Protein AF-A0A4R4VQ86-F1 (afdb_monomer)

Nearest PDB structures (foldseek):
  4wvg-assembly1_A  TM=7.611E-01  e=1.552E-06  Escherichia coli K-12
  4wvj-assembly1_A  TM=7.448E-01  e=3.339E-06  Escherichia coli K-12
  4wvh-assembly1_A  TM=7.374E-01  e=3.542E-06  Escherichia coli K-12
  1t7d-assembly1_B  TM=7.674E-01  e=8.572E-06  Escherichia coli
  3s04-assembly3_B-2  TM=7.516E-01  e=1.221E-05  Escherichia coli K-12

pLDDT: mean 83.8, std 16.44, range [39.34, 97.88]

Mean predicted aligned error: 9.62 Å

Secondary structure (DSSP, 8-state):
-PPPPPP-THHHHHHHHHHHHHHHHHHHHHHHHHHHHHHEEEEEPPSSTTTTTS-TTEEEEEEEGGGT----TT-EEEEE-HHHHHTT----TT-GGGEEEEEEEEETTSBPTTSSSBPPTTEEEEE-SSTT--SHHHH--EEGGGEEEEEEEEEEEPPS------

Sequence (166 aa):
M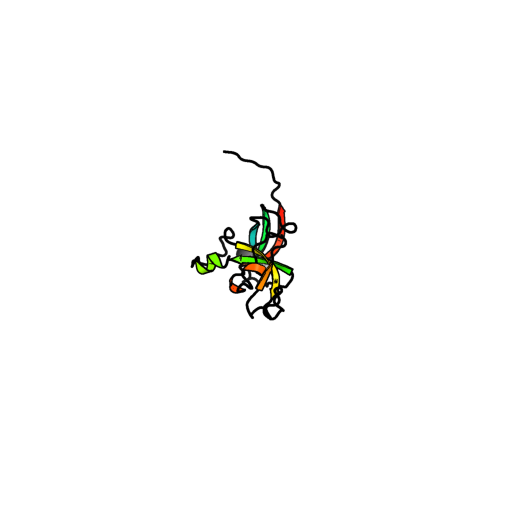CPGRPPSHSRESVVVQLVRVGVISCAAALGLAALIRGALIVVTVDGYSMAPTLSHGDRILVLRRRFGGRARRGSIVVMLSPAMAEAGVEIAADRPERSLVKRVTALGGDPDPRGGGIVPAGSLFIVGDSAYSVDSREFGPIPAELLLGVVIRRMSAERPGSDRGR

Foldseek 3Di:
DDDDDDDPPPPVVVVVVVVVVVVVVVVVVVVVVVLCVVFKDKAADDDCLQPPVDDHQWIFIWGFVVRPQDADQFWWFKFADPVVVVVVPPPPLVPSVRIDTWGFHDAAQDQFPLNPGGQHHQWTFTGHPDPPDDGCNPVNTDGVVRTGGTTPDTDDHDDPDDPPDD

Organism: NCBI:txid1848322

Solvent-accessible surface area (backbone atoms only — not comparable to full-atom values): 9512 Å² total; per-residue (Å²): 138,81,84,81,79,80,84,77,74,67,60,65,56,49,53,54,48,52,52,50,53,51,52,52,51,52,52,51,51,52,51,50,51,51,48,48,63,73,29,48,49,78,43,70,40,76,61,56,31,30,28,89,85,41,50,56,51,21,34,33,35,25,33,24,32,94,68,70,26,69,84,45,75,69,34,39,33,37,24,54,37,67,78,48,54,73,68,66,52,72,88,56,82,83,53,64,93,60,49,43,65,30,28,26,72,31,46,39,72,32,67,29,90,86,72,81,53,60,32,53,80,66,22,32,31,35,40,30,71,20,94,86,32,89,33,26,90,79,78,38,66,42,60,52,82,42,46,48,18,24,56,76,43,81,75,48,67,62,73,93,78,76,88,74,90,126

InterPro domains:
  IPR000223 Peptidase S26A, signal peptidase I [PR00727] (38-54)
  IPR000223 Peptidase S26A, signal peptidase I [PR00727] (100-112)
  IPR000223 Peptidase S26A, signal peptidase I [PR00727] (119-138)
  IPR000223 Peptidase S26A, signal peptidase I [PTHR43390] (23-110)
  IPR019533 Peptidase S26 [PF10502] (25-110)
  IPR019533 Peptidase S26 [PF10502] (116-152)
  IPR019533 Peptidase S26 [cd06530] (42-151)
  IPR019756 Peptidase S26A, signal peptidase I, serine active site [PS00501] (47-54)
  IPR036286 LexA/Signal peptidase-like superfamily [SSF51306] (42-155)

Radius of gyration: 25.36 Å; Cα contacts (8 Å, |Δi|>4): 279; chains: 1; bounding box: 79×48×73 Å

Structure (mmCIF, N/CA/C/O backbone):
data_AF-A0A4R4VQ86-F1
#
_entry.id   AF-A0A4R4VQ86-F1
#
loop_
_atom_site.group_PDB
_atom_site.id
_atom_site.type_symbol
_atom_site.label_atom_id
_atom_site.label_alt_id
_atom_site.label_comp_id
_atom_site.label_asym_id
_atom_site.label_entity_id
_atom_site.label_seq_id
_atom_site.pdbx_PDB_ins_code
_atom_site.Cartn_x
_atom_site.Cartn_y
_atom_site.Cartn_z
_atom_site.occupancy
_atom_site.B_iso_or_equiv
_atom_site.auth_seq_id
_atom_site.auth_comp_id
_atom_site.auth_asym_id
_atom_site.auth_atom_id
_atom_site.pdbx_PDB_model_num
ATOM 1 N N . MET A 1 1 ? -60.526 6.069 56.757 1.00 42.88 1 MET A N 1
ATOM 2 C CA . MET A 1 1 ? -60.092 5.814 55.366 1.00 42.88 1 MET A CA 1
ATOM 3 C C . MET A 1 1 ? -58.866 6.669 55.094 1.00 42.88 1 MET A C 1
ATOM 5 O O . MET A 1 1 ? -59.007 7.872 54.939 1.00 42.88 1 MET A O 1
ATOM 9 N N . CYS A 1 2 ? -57.669 6.083 55.135 1.00 45.62 2 CYS A N 1
ATOM 10 C CA . CYS A 1 2 ? -56.434 6.790 54.783 1.00 45.62 2 CYS A CA 1
ATOM 11 C C . CYS A 1 2 ? -56.181 6.635 53.275 1.00 45.62 2 CYS A C 1
ATOM 13 O O . CYS A 1 2 ? -56.319 5.516 52.776 1.00 45.62 2 CYS A O 1
ATOM 15 N N . PRO A 1 3 ? -55.816 7.699 52.540 1.00 61.81 3 PRO A N 1
ATOM 16 C CA . PRO A 1 3 ? -55.488 7.576 51.128 1.00 61.81 3 PRO A CA 1
ATOM 17 C C . PRO A 1 3 ? -54.110 6.916 50.980 1.00 61.81 3 PRO A C 1
ATOM 19 O O . PRO A 1 3 ? -53.141 7.306 51.634 1.00 61.81 3 PRO A O 1
ATOM 22 N N . GLY A 1 4 ? -54.035 5.885 50.137 1.00 54.91 4 GLY A N 1
ATOM 23 C CA . GLY A 1 4 ? -52.796 5.180 49.823 1.00 54.91 4 GLY A CA 1
ATOM 24 C C . GLY A 1 4 ? -51.781 6.108 49.156 1.00 54.91 4 GLY A C 1
ATOM 25 O O . GLY A 1 4 ? -52.085 6.790 48.179 1.00 54.91 4 GLY A O 1
ATOM 26 N N . ARG A 1 5 ? -50.563 6.134 49.697 1.00 61.81 5 ARG A N 1
ATOM 27 C CA . ARG A 1 5 ? -49.410 6.844 49.132 1.00 61.81 5 ARG A CA 1
ATO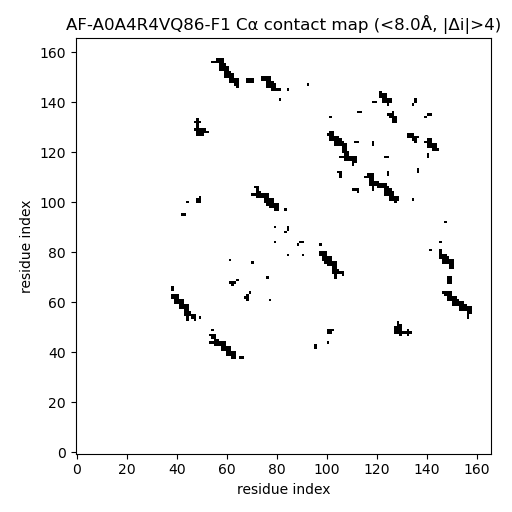M 28 C C . ARG A 1 5 ? -49.027 6.191 47.791 1.00 61.81 5 ARG A C 1
ATOM 30 O O . ARG A 1 5 ? -48.884 4.968 47.768 1.00 61.81 5 ARG A O 1
ATOM 37 N N . PRO A 1 6 ? -48.842 6.939 46.688 1.00 59.78 6 PRO A N 1
ATOM 38 C CA . PRO A 1 6 ? -48.428 6.335 45.425 1.00 59.78 6 PRO A CA 1
ATOM 39 C C . PRO A 1 6 ? -46.984 5.799 45.523 1.00 59.78 6 PRO A C 1
ATOM 41 O O . PRO A 1 6 ? -46.158 6.400 46.219 1.00 59.78 6 PRO A O 1
ATOM 44 N N . PRO A 1 7 ? -46.654 4.683 44.845 1.00 55.25 7 PRO A N 1
ATOM 45 C CA . PRO A 1 7 ? -45.328 4.074 44.915 1.00 55.25 7 PRO A CA 1
ATOM 46 C C . PRO A 1 7 ? -44.261 4.957 44.245 1.00 55.25 7 PRO A C 1
ATOM 48 O O . PRO A 1 7 ? -44.400 5.373 43.096 1.00 55.25 7 PRO A O 1
ATOM 51 N N . SER A 1 8 ? -43.160 5.215 44.955 1.00 55.53 8 SER A N 1
ATOM 52 C CA . SER A 1 8 ? -42.061 6.111 44.556 1.00 55.53 8 SER A CA 1
ATOM 53 C C . SER A 1 8 ? -40.963 5.462 43.692 1.00 55.53 8 SER A C 1
ATOM 55 O O . SER A 1 8 ? -39.933 6.081 43.447 1.00 55.53 8 SER A O 1
ATOM 57 N N . HIS A 1 9 ? -41.159 4.244 43.180 1.00 52.62 9 HIS A N 1
ATOM 58 C CA . HIS A 1 9 ? -40.083 3.445 42.563 1.00 52.62 9 HIS A CA 1
ATOM 59 C C . HIS A 1 9 ? -39.774 3.734 41.073 1.00 52.62 9 HIS A C 1
ATOM 61 O O . HIS A 1 9 ? -38.922 3.077 40.478 1.00 52.62 9 HIS A O 1
ATOM 67 N N . SER A 1 10 ? -40.418 4.722 40.441 1.00 60.84 10 SER A N 1
ATOM 68 C CA . SER A 1 10 ? -40.245 4.984 38.997 1.00 60.84 10 SER A CA 1
ATOM 69 C C . SER A 1 10 ? -39.059 5.897 38.647 1.00 60.84 10 SER A C 1
ATOM 71 O O . SER A 1 10 ? -38.509 5.783 37.557 1.00 60.84 10 SER A O 1
ATOM 73 N N . ARG A 1 11 ? -38.639 6.810 39.534 1.00 60.16 11 ARG A N 1
ATOM 74 C CA . ARG A 1 11 ? -37.636 7.839 39.185 1.00 60.16 11 ARG A CA 1
ATOM 75 C C . ARG A 1 11 ? -36.187 7.378 39.360 1.00 60.16 11 ARG A C 1
ATOM 77 O O . ARG A 1 11 ? -35.341 7.740 38.548 1.00 60.16 11 ARG A O 1
ATOM 84 N N . GLU A 1 12 ? -35.905 6.551 40.365 1.00 60.91 12 GLU A N 1
ATOM 85 C CA . GLU A 1 12 ? -34.556 6.014 40.610 1.00 60.91 12 GLU A CA 1
ATOM 86 C C . GLU A 1 12 ? -34.118 5.035 39.513 1.00 60.91 12 GLU A C 1
ATOM 88 O O . GLU A 1 12 ? -32.970 5.072 39.073 1.00 60.91 12 GLU A O 1
ATOM 93 N N . SER A 1 13 ? -35.045 4.223 38.994 1.00 73.31 13 SER A N 1
ATOM 94 C CA . SER A 1 13 ? -34.780 3.328 37.862 1.00 73.31 13 SER A CA 1
ATOM 95 C C . SER A 1 13 ? -34.475 4.104 36.579 1.00 73.31 13 SER A C 1
ATOM 97 O O . SER A 1 13 ? -33.534 3.751 35.872 1.00 73.31 13 SER A O 1
ATOM 99 N N . VAL A 1 14 ? -35.184 5.210 36.318 1.00 77.75 14 VAL A N 1
ATOM 100 C CA . VAL A 1 14 ? -34.943 6.069 35.146 1.00 77.75 14 VAL A CA 1
ATOM 101 C C . VAL A 1 14 ? -33.569 6.738 35.206 1.00 77.75 14 VAL A C 1
ATOM 103 O O . VAL A 1 14 ? -32.839 6.692 34.220 1.00 77.75 14 VAL A O 1
ATOM 106 N N . VAL A 1 15 ? -33.166 7.310 36.347 1.00 80.00 15 VAL A N 1
ATOM 107 C CA . VAL A 1 15 ? -31.840 7.948 36.480 1.00 80.00 15 VAL A CA 1
ATOM 108 C C . VAL A 1 15 ? 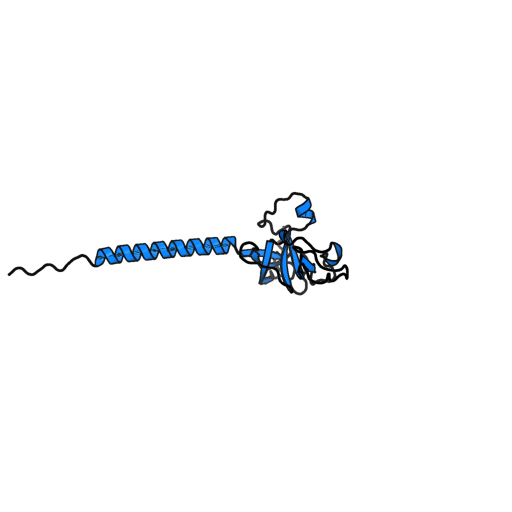-30.715 6.925 36.320 1.00 80.00 15 VAL A C 1
ATOM 110 O O . VAL A 1 15 ? -29.787 7.153 35.545 1.00 80.00 15 VAL A O 1
ATOM 113 N N . VAL A 1 16 ? -30.812 5.765 36.978 1.00 79.31 16 V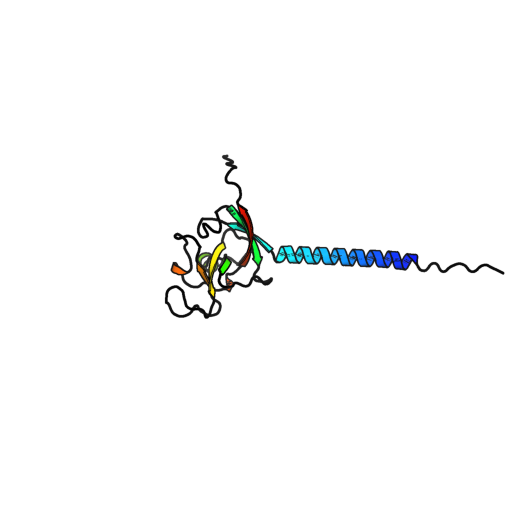AL A N 1
ATOM 114 C CA . VAL A 1 16 ? -29.815 4.688 36.841 1.00 79.31 16 VAL A CA 1
ATOM 115 C C . VAL A 1 16 ? -29.745 4.176 35.398 1.00 79.31 16 VAL A C 1
ATOM 117 O O . VAL A 1 16 ? -28.656 3.900 34.891 1.00 79.31 16 VAL A O 1
ATOM 120 N N . GLN A 1 17 ? -30.880 4.081 34.705 1.00 83.75 17 GLN A N 1
ATOM 121 C CA . GLN A 1 17 ? -30.936 3.657 33.309 1.00 83.75 17 GLN A CA 1
ATOM 122 C C . GLN A 1 17 ? -30.317 4.696 32.364 1.00 83.75 17 GLN A C 1
ATOM 124 O O . GLN A 1 17 ? -29.536 4.320 31.492 1.00 83.75 17 GLN A O 1
ATOM 129 N N . LEU A 1 18 ? -30.568 5.991 32.579 1.00 88.25 18 LEU A N 1
ATOM 130 C CA . LEU A 1 18 ? -29.933 7.075 31.820 1.00 88.25 18 LEU A CA 1
ATOM 131 C C . LEU A 1 18 ? -28.413 7.104 32.026 1.00 88.25 18 LEU A C 1
ATOM 133 O O . LEU A 1 18 ? -27.669 7.213 31.053 1.00 88.25 18 LEU A O 1
ATOM 137 N N . VAL A 1 19 ? -27.938 6.935 33.266 1.00 90.56 19 VAL A N 1
ATOM 138 C CA . VAL A 1 19 ? -26.498 6.862 33.567 1.00 90.56 19 VAL A CA 1
ATOM 139 C C . VAL A 1 19 ? -25.857 5.661 32.871 1.00 90.56 19 VAL A C 1
ATOM 141 O O . VAL A 1 19 ? -24.820 5.813 32.230 1.00 90.56 19 VAL A O 1
ATOM 144 N N . ARG A 1 20 ? -26.480 4.476 32.926 1.00 91.31 20 ARG A N 1
ATOM 145 C CA . ARG A 1 20 ? -25.980 3.272 32.237 1.00 91.31 20 ARG A CA 1
ATOM 146 C C . ARG A 1 20 ? -25.885 3.472 30.728 1.00 91.31 20 ARG A C 1
ATOM 148 O O . ARG A 1 20 ? -24.845 3.172 30.147 1.00 91.31 20 ARG A O 1
ATOM 155 N N . VAL A 1 21 ? -26.937 4.002 30.102 1.00 93.12 21 VAL A N 1
ATOM 156 C CA . VAL A 1 21 ? -26.942 4.304 28.662 1.00 93.12 21 VAL A CA 1
ATOM 157 C C . VAL A 1 21 ? -25.848 5.315 28.319 1.00 93.12 21 VAL A C 1
ATOM 159 O O . VAL A 1 21 ? -25.127 5.118 27.339 1.00 93.12 21 VAL A O 1
ATOM 162 N N . GLY A 1 22 ? -25.667 6.348 29.146 1.00 93.00 22 GLY A N 1
ATOM 163 C CA . GLY A 1 22 ? -24.601 7.334 28.980 1.00 93.00 22 GLY A CA 1
ATOM 164 C C . GLY A 1 22 ? -23.206 6.709 29.038 1.00 93.00 22 GLY A C 1
ATOM 165 O O . GLY A 1 22 ? -22.400 6.921 28.136 1.00 93.00 22 GLY A O 1
ATOM 166 N N . VAL A 1 23 ? -22.936 5.875 30.048 1.00 95.00 23 VAL A N 1
ATOM 167 C CA . VAL A 1 23 ? -21.645 5.185 30.210 1.00 95.00 23 VAL A CA 1
ATOM 168 C C . VAL A 1 23 ? -21.364 4.244 29.038 1.00 95.00 23 VAL A C 1
ATOM 170 O O . VAL A 1 23 ? -20.270 4.288 28.479 1.00 95.00 23 VAL A O 1
ATOM 173 N N . ILE A 1 24 ? -22.346 3.435 28.625 1.00 95.50 24 ILE A N 1
ATOM 174 C CA . ILE A 1 24 ? -22.210 2.525 27.475 1.00 95.50 24 ILE A CA 1
ATOM 175 C C . ILE A 1 24 ? -21.913 3.316 26.197 1.00 95.50 24 ILE A C 1
ATOM 177 O O . ILE A 1 24 ? -21.014 2.947 25.443 1.00 95.50 24 ILE A O 1
ATOM 181 N N . SER A 1 25 ? -22.619 4.426 25.973 1.00 94.88 25 SER A N 1
ATOM 182 C CA . SER A 1 25 ? -22.414 5.274 24.793 1.00 94.88 25 SER A CA 1
ATOM 183 C C . SER A 1 25 ? -21.015 5.895 24.776 1.00 94.88 25 SER A C 1
ATOM 185 O O . SER A 1 25 ? -20.329 5.837 23.756 1.00 94.88 25 SER A O 1
ATOM 187 N N . CYS A 1 26 ? -20.547 6.427 25.910 1.00 96.12 26 CYS A N 1
ATOM 188 C CA . CYS A 1 26 ? -19.191 6.965 26.034 1.00 96.12 26 CYS A CA 1
ATOM 189 C C . CYS A 1 26 ? -18.122 5.888 25.807 1.00 96.12 26 CYS A C 1
ATOM 191 O O . CYS A 1 26 ? -17.169 6.115 25.061 1.00 96.12 26 CYS A O 1
ATOM 193 N N . ALA A 1 27 ? -18.286 4.706 26.404 1.00 96.12 27 ALA A N 1
ATOM 194 C CA . ALA A 1 27 ? -17.359 3.593 26.222 1.00 96.12 27 ALA A CA 1
ATOM 195 C C . ALA A 1 27 ? -17.306 3.132 24.756 1.00 96.12 27 ALA A C 1
ATOM 197 O O . ALA A 1 27 ? -16.218 2.936 24.211 1.00 96.12 27 ALA A O 1
ATOM 198 N N . ALA A 1 28 ? -18.460 3.027 24.089 1.00 96.50 28 ALA A N 1
ATOM 199 C CA . ALA A 1 28 ? -18.539 2.689 22.671 1.00 96.50 28 ALA A CA 1
ATOM 200 C C . ALA A 1 28 ? -17.851 3.744 21.788 1.00 96.50 28 ALA A C 1
ATOM 202 O O . ALA A 1 28 ? -17.094 3.386 20.886 1.00 96.50 28 ALA A O 1
ATOM 203 N N . ALA A 1 29 ? -18.053 5.035 22.070 1.00 96.75 29 ALA A N 1
ATOM 204 C CA . ALA A 1 29 ? -17.414 6.122 21.332 1.00 96.75 29 ALA A CA 1
ATOM 205 C C . ALA A 1 29 ? -15.883 6.107 21.481 1.00 96.75 29 ALA A C 1
ATOM 207 O O . ALA A 1 29 ? -15.167 6.227 20.486 1.00 96.75 29 ALA A O 1
ATOM 208 N N . LEU A 1 30 ? -15.369 5.901 22.700 1.00 97.44 30 LEU A N 1
ATOM 209 C CA . LEU A 1 30 ? -13.930 5.775 22.954 1.00 97.44 30 LEU A CA 1
ATOM 210 C C . LEU A 1 30 ? -13.337 4.536 22.274 1.00 97.44 30 LEU A C 1
ATOM 212 O O . LEU A 1 30 ? -12.279 4.628 21.650 1.00 97.44 30 LEU A O 1
ATOM 216 N N . GLY A 1 31 ? -14.036 3.400 22.338 1.00 97.12 31 GLY A N 1
ATOM 217 C CA . GLY A 1 31 ? -13.640 2.176 21.644 1.00 97.12 31 GLY A CA 1
ATOM 218 C C . GLY A 1 31 ? -13.562 2.372 20.129 1.00 97.12 31 GLY A C 1
ATOM 219 O O . GLY A 1 31 ? -12.567 2.002 19.505 1.00 97.12 31 GLY A O 1
ATOM 220 N N . LEU A 1 32 ? -14.563 3.028 19.537 1.00 96.00 32 LEU A N 1
ATOM 221 C CA . LEU A 1 32 ? -14.578 3.350 18.112 1.00 96.00 32 LEU A CA 1
ATOM 222 C C . LEU A 1 32 ? -13.457 4.327 17.729 1.00 96.00 32 LEU A C 1
ATOM 224 O O . LEU A 1 32 ? -12.774 4.113 16.730 1.00 96.00 32 LEU A O 1
ATOM 228 N N . ALA A 1 33 ? -13.224 5.374 18.523 1.00 95.00 33 ALA A N 1
ATOM 229 C CA . ALA A 1 33 ? -12.146 6.329 18.276 1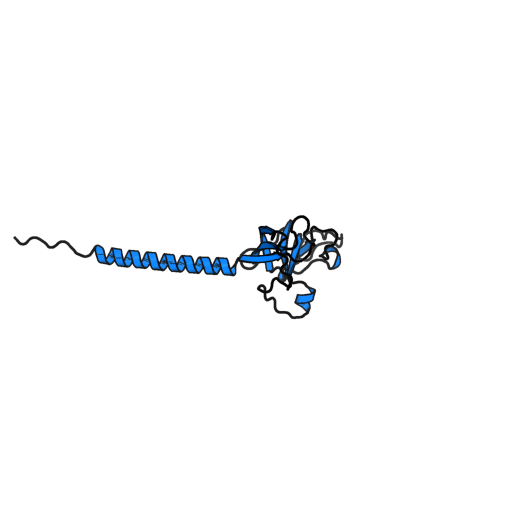.00 95.00 33 ALA A CA 1
ATOM 230 C C . ALA A 1 33 ? -10.764 5.657 18.332 1.00 95.00 33 ALA A C 1
ATOM 232 O O . ALA A 1 33 ? -9.921 5.901 17.466 1.00 95.00 33 ALA A O 1
ATOM 233 N N . ALA A 1 34 ? -10.543 4.767 19.304 1.00 94.56 34 ALA A N 1
ATOM 234 C CA . ALA A 1 34 ? -9.321 3.977 19.408 1.00 94.56 34 ALA A CA 1
ATOM 235 C C . ALA A 1 34 ? -9.149 3.030 18.209 1.00 94.56 34 ALA A C 1
ATOM 237 O O . ALA A 1 34 ? -8.051 2.938 17.655 1.00 94.56 34 ALA A O 1
ATOM 238 N N . LEU A 1 35 ? -10.231 2.384 17.756 1.00 94.38 35 LEU A N 1
ATOM 239 C CA . LEU A 1 35 ? -10.227 1.539 16.561 1.00 94.38 35 LEU A CA 1
ATOM 240 C C . LEU A 1 35 ? -9.837 2.343 15.315 1.00 94.38 35 LEU A C 1
ATOM 242 O O . LEU A 1 35 ? -8.918 1.953 14.600 1.00 94.38 35 LEU A O 1
ATOM 246 N N . ILE A 1 36 ? -10.486 3.487 15.081 1.00 93.25 36 ILE A N 1
ATOM 247 C CA . ILE A 1 36 ? -10.206 4.372 13.941 1.00 93.25 36 ILE A CA 1
ATOM 248 C C . ILE A 1 36 ? -8.750 4.842 13.976 1.00 93.25 36 ILE A C 1
ATOM 250 O O . ILE A 1 36 ? -8.048 4.733 12.970 1.00 93.25 36 ILE A O 1
ATOM 254 N N . ARG A 1 37 ? -8.273 5.306 15.138 1.00 91.56 37 ARG A N 1
ATOM 255 C CA . ARG A 1 37 ? -6.889 5.764 15.329 1.00 91.56 37 ARG A CA 1
ATOM 256 C C . ARG A 1 37 ? -5.871 4.642 15.113 1.00 91.56 37 ARG A C 1
ATOM 258 O O . ARG A 1 37 ? -4.780 4.891 14.613 1.00 91.56 37 ARG A O 1
ATOM 265 N N . GLY A 1 38 ? -6.215 3.409 15.480 1.00 89.81 38 GLY A N 1
ATOM 266 C CA . GLY A 1 38 ? -5.373 2.240 15.246 1.00 89.81 38 GLY A CA 1
ATOM 267 C C . GLY A 1 38 ? -5.376 1.764 13.791 1.00 89.81 38 GLY A C 1
ATOM 268 O O . GLY A 1 38 ? -4.355 1.233 13.337 1.00 89.81 38 GLY A O 1
ATOM 269 N N . ALA A 1 39 ? -6.500 1.931 13.088 1.00 93.25 39 ALA A N 1
ATOM 270 C CA . ALA A 1 39 ? -6.760 1.383 11.759 1.00 93.25 39 ALA A CA 1
ATOM 271 C C . ALA A 1 39 ? -6.341 2.288 10.606 1.00 93.25 39 ALA A C 1
ATOM 273 O O . ALA A 1 39 ? -5.899 1.777 9.575 1.00 93.25 39 ALA A O 1
ATOM 274 N N . LEU A 1 40 ? -6.464 3.602 10.766 1.00 93.06 40 LEU A N 1
ATOM 275 C CA . LEU A 1 40 ? -6.216 4.566 9.704 1.00 93.06 40 LEU A CA 1
ATOM 276 C C . LEU A 1 40 ? -4.936 5.354 9.963 1.00 93.06 40 LEU A C 1
ATOM 278 O O . LEU A 1 40 ? -4.668 5.776 11.085 1.00 93.06 40 LEU A O 1
ATOM 282 N N . ILE A 1 41 ? -4.166 5.586 8.903 1.00 91.31 41 ILE A N 1
ATOM 283 C CA . ILE A 1 41 ? -3.027 6.510 8.910 1.00 91.31 41 ILE A CA 1
ATOM 284 C C . ILE A 1 41 ? -3.120 7.447 7.715 1.00 91.31 41 ILE A C 1
ATOM 286 O O . ILE A 1 41 ? -3.655 7.082 6.668 1.00 91.31 41 ILE A O 1
ATOM 290 N N . VAL A 1 42 ? -2.594 8.655 7.878 1.00 91.31 42 VAL A N 1
ATOM 291 C CA . VAL A 1 42 ? -2.439 9.611 6.783 1.00 91.31 42 VAL A CA 1
ATOM 292 C C . VAL A 1 42 ? -0.963 9.674 6.432 1.00 91.31 42 VAL A C 1
ATOM 294 O O . VAL A 1 42 ? -0.134 9.885 7.312 1.00 91.31 42 VAL A O 1
ATOM 297 N N . VAL A 1 43 ? -0.655 9.488 5.154 1.00 90.06 43 VAL A N 1
ATOM 298 C CA . VAL A 1 43 ? 0.704 9.552 4.608 1.00 90.06 43 VAL A CA 1
ATOM 299 C C . VAL A 1 43 ? 0.774 10.717 3.629 1.00 90.06 43 VAL A C 1
ATOM 301 O O . VAL A 1 43 ? -0.179 10.949 2.884 1.00 90.06 43 VAL A O 1
ATOM 304 N N . THR A 1 44 ? 1.880 11.455 3.642 1.00 90.19 44 THR A N 1
ATOM 305 C CA . THR A 1 44 ? 2.190 12.448 2.608 1.00 90.19 44 THR A CA 1
ATOM 306 C C . THR A 1 44 ? 3.025 11.771 1.532 1.00 90.19 44 THR A C 1
ATOM 308 O O . THR A 1 44 ? 3.986 11.070 1.840 1.00 90.19 44 THR A O 1
ATOM 311 N N . VAL A 1 45 ? 2.629 11.931 0.274 1.00 89.94 45 VAL A N 1
ATOM 312 C CA . VAL A 1 45 ? 3.349 11.372 -0.869 1.00 89.94 45 VAL A CA 1
ATOM 313 C C . VAL A 1 45 ? 4.625 12.169 -1.084 1.00 89.94 45 VAL A C 1
ATOM 315 O O . VAL A 1 45 ? 4.569 13.366 -1.361 1.00 89.94 45 VAL A O 1
ATOM 318 N N . ASP A 1 46 ? 5.760 11.484 -0.999 1.00 87.12 46 ASP A N 1
ATOM 319 C CA . ASP A 1 46 ? 7.053 12.036 -1.378 1.00 87.12 46 ASP A CA 1
ATOM 320 C C . ASP A 1 46 ? 7.513 11.489 -2.742 1.00 87.12 46 ASP A C 1
ATOM 322 O O . ASP A 1 46 ? 7.298 10.323 -3.086 1.00 87.12 46 ASP A O 1
ATOM 326 N N . GLY A 1 47 ? 8.126 12.356 -3.545 1.00 86.50 47 GLY A N 1
ATOM 327 C CA . GLY A 1 47 ? 8.511 12.078 -4.928 1.00 86.50 47 GLY A CA 1
ATOM 328 C C . GLY A 1 47 ? 7.362 11.966 -5.946 1.00 86.50 47 GLY A C 1
ATOM 329 O O . GLY A 1 47 ? 6.200 12.274 -5.688 1.00 86.50 47 GLY A O 1
ATOM 330 N N . TYR A 1 48 ? 7.721 11.521 -7.156 1.00 90.38 48 TYR A N 1
ATOM 331 C CA . TYR A 1 48 ? 6.858 11.549 -8.350 1.00 90.38 48 TYR A CA 1
ATOM 332 C C . TYR A 1 48 ? 6.530 10.163 -8.909 1.00 90.38 48 TYR A C 1
ATOM 334 O O . TYR A 1 48 ? 6.013 10.039 -10.017 1.00 90.38 48 TYR A O 1
ATOM 342 N N . SER A 1 49 ? 6.836 9.094 -8.170 1.00 90.75 49 SER A N 1
ATOM 343 C CA . SER A 1 49 ? 6.748 7.735 -8.718 1.00 90.75 49 SER A CA 1
ATOM 344 C C . SER A 1 49 ? 5.323 7.273 -9.040 1.00 90.75 49 SER A C 1
ATOM 346 O O . SER A 1 49 ? 5.146 6.346 -9.820 1.00 90.75 49 SER A O 1
ATOM 348 N N . MET A 1 50 ? 4.315 7.945 -8.485 1.00 95.06 50 MET A N 1
ATOM 349 C CA . MET A 1 50 ? 2.895 7.679 -8.719 1.00 95.06 50 MET A CA 1
ATOM 350 C C . MET A 1 50 ? 2.216 8.744 -9.593 1.00 95.06 50 MET A C 1
ATOM 352 O O . MET A 1 50 ? 0.993 8.721 -9.728 1.00 95.06 50 MET A O 1
ATOM 356 N N . ALA A 1 51 ? 2.971 9.677 -10.182 1.00 93.06 51 ALA A N 1
ATOM 357 C CA . ALA A 1 51 ? 2.411 10.672 -11.090 1.00 93.06 51 ALA A CA 1
ATOM 358 C C . ALA A 1 51 ? 1.918 9.998 -12.392 1.00 93.06 51 ALA A C 1
ATOM 360 O O . ALA A 1 51 ? 2.608 9.110 -12.892 1.00 93.06 51 ALA A O 1
ATOM 361 N N . PRO A 1 52 ? 0.758 10.401 -12.956 1.00 91.81 52 PRO A N 1
ATOM 362 C CA . PRO A 1 52 ? -0.080 11.540 -12.555 1.00 91.81 52 PRO A CA 1
ATOM 363 C C . PRO A 1 52 ? -1.144 11.220 -11.488 1.00 91.81 52 PRO A C 1
ATOM 365 O O . PRO A 1 52 ? -1.869 12.119 -11.065 1.00 91.81 52 PRO A O 1
ATOM 368 N N . THR A 1 53 ? -1.282 9.963 -11.058 1.00 93.50 53 THR A N 1
ATOM 369 C CA . THR A 1 53 ? -2.340 9.556 -10.119 1.00 93.50 53 THR A CA 1
ATOM 370 C C . THR A 1 53 ? -2.202 10.224 -8.752 1.00 93.50 53 THR A C 1
ATOM 372 O O . THR A 1 53 ? -3.198 10.681 -8.180 1.00 93.50 53 THR A O 1
ATOM 375 N N . LEU A 1 54 ? -0.973 10.274 -8.234 1.00 92.38 54 LEU A N 1
ATOM 376 C CA . LEU A 1 54 ? -0.605 10.989 -7.017 1.00 92.38 54 LEU A CA 1
ATOM 377 C C . LEU A 1 54 ? 0.569 11.923 -7.310 1.00 92.38 54 LEU A C 1
ATOM 379 O O . LEU A 1 54 ? 1.549 11.523 -7.942 1.00 92.38 54 LEU A O 1
ATOM 383 N N . SER A 1 55 ? 0.466 13.147 -6.815 1.00 91.62 55 SER A N 1
ATOM 384 C CA . SER A 1 55 ? 1.505 14.168 -6.890 1.00 91.62 55 SER A CA 1
ATOM 385 C C . SER A 1 55 ? 2.275 14.248 -5.575 1.00 91.62 55 SER A C 1
ATOM 387 O O . SER A 1 55 ? 1.734 13.952 -4.509 1.00 91.62 55 SER A O 1
ATOM 389 N N . HIS A 1 56 ? 3.523 14.708 -5.645 1.00 88.94 56 HIS A N 1
ATOM 390 C CA . HIS A 1 56 ? 4.278 15.104 -4.459 1.00 88.94 56 HIS A CA 1
ATOM 391 C C . HIS A 1 56 ? 3.447 16.067 -3.587 1.00 88.94 56 HIS A C 1
ATOM 393 O O . HIS A 1 56 ? 2.804 16.979 -4.111 1.00 88.94 56 HIS A O 1
ATOM 399 N N . GLY A 1 57 ? 3.423 15.833 -2.274 1.00 88.38 57 GLY A N 1
ATOM 400 C CA . GLY A 1 57 ? 2.627 16.603 -1.312 1.00 88.38 57 GLY A CA 1
ATOM 401 C C . GLY A 1 57 ? 1.158 16.174 -1.187 1.00 88.38 57 GLY A C 1
ATOM 402 O O . GLY A 1 57 ? 0.437 16.695 -0.334 1.00 88.38 57 GLY A O 1
ATOM 403 N N . ASP A 1 58 ? 0.675 15.210 -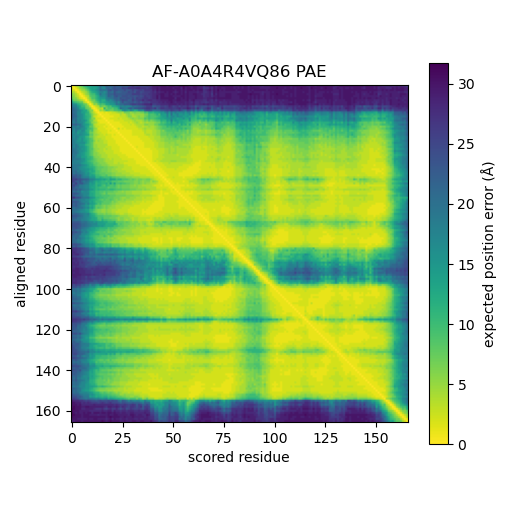1.982 1.00 91.31 58 ASP A N 1
ATOM 404 C CA . ASP A 1 58 ? -0.660 14.645 -1.768 1.00 91.31 58 ASP A CA 1
ATOM 405 C C . ASP A 1 58 ? -0.751 13.957 -0.404 1.00 91.31 58 ASP A C 1
ATOM 407 O O . ASP A 1 58 ? 0.110 13.163 -0.025 1.00 91.31 58 ASP A O 1
ATOM 411 N N . ARG A 1 59 ? -1.860 14.178 0.305 1.00 92.25 59 ARG A N 1
ATOM 412 C CA . ARG A 1 59 ? -2.188 13.414 1.515 1.00 92.25 59 ARG A CA 1
ATOM 413 C C . ARG A 1 59 ? -3.103 12.252 1.165 1.00 92.25 59 ARG A C 1
ATOM 415 O O . ARG A 1 59 ? -4.186 12.446 0.604 1.00 92.25 59 ARG A O 1
ATOM 422 N N . ILE A 1 60 ? -2.693 11.044 1.530 1.00 93.31 60 ILE A N 1
ATOM 423 C CA . ILE A 1 60 ? -3.421 9.802 1.271 1.00 93.31 60 ILE A CA 1
ATOM 424 C C . ILE A 1 60 ? -3.824 9.132 2.584 1.00 93.31 60 ILE A C 1
ATOM 426 O O . ILE A 1 60 ? -3.034 9.022 3.520 1.00 93.31 60 ILE A O 1
ATOM 430 N N . LEU A 1 61 ? -5.076 8.686 2.652 1.00 94.88 61 LEU A N 1
ATOM 431 C CA . LEU A 1 61 ? -5.621 7.916 3.760 1.00 94.88 61 LEU A CA 1
ATOM 432 C C . LEU A 1 61 ? -5.405 6.430 3.490 1.00 94.88 61 LEU A C 1
ATOM 434 O O . LEU A 1 61 ? -5.813 5.911 2.447 1.00 94.88 61 LEU A O 1
ATOM 438 N N . VAL A 1 62 ? -4.797 5.749 4.451 1.00 94.69 62 VAL A N 1
ATOM 439 C CA . VAL A 1 62 ? -4.370 4.357 4.342 1.00 94.69 62 VAL A CA 1
ATOM 440 C C . VAL A 1 62 ? -5.044 3.535 5.433 1.00 94.69 62 VAL A C 1
ATOM 442 O O . VAL A 1 62 ? -4.970 3.877 6.614 1.00 94.69 62 VAL A O 1
ATOM 445 N N . LEU A 1 63 ? -5.668 2.426 5.042 1.00 95.19 63 LEU A N 1
ATOM 446 C CA . LEU A 1 63 ? -6.152 1.400 5.959 1.00 95.19 63 LEU A CA 1
ATOM 447 C C . LEU A 1 63 ? -5.016 0.415 6.246 1.00 95.19 63 LEU A C 1
ATOM 449 O O . LEU A 1 63 ? -4.531 -0.263 5.334 1.00 95.19 63 LEU A O 1
ATOM 453 N N . ARG A 1 64 ? -4.593 0.326 7.510 1.00 93.00 64 ARG A N 1
ATOM 454 C CA . ARG A 1 64 ? -3.507 -0.568 7.931 1.00 93.00 64 ARG A CA 1
ATOM 455 C C . ARG A 1 64 ? -3.847 -2.026 7.621 1.00 93.00 64 ARG A C 1
ATOM 457 O O . ARG A 1 64 ? -4.977 -2.477 7.827 1.00 93.00 64 ARG A O 1
ATOM 464 N N . ARG A 1 65 ? -2.838 -2.801 7.212 1.00 92.06 65 ARG A N 1
ATOM 465 C CA . ARG A 1 65 ? -2.990 -4.222 6.851 1.00 92.06 65 ARG A CA 1
ATOM 466 C C . ARG A 1 65 ? -3.670 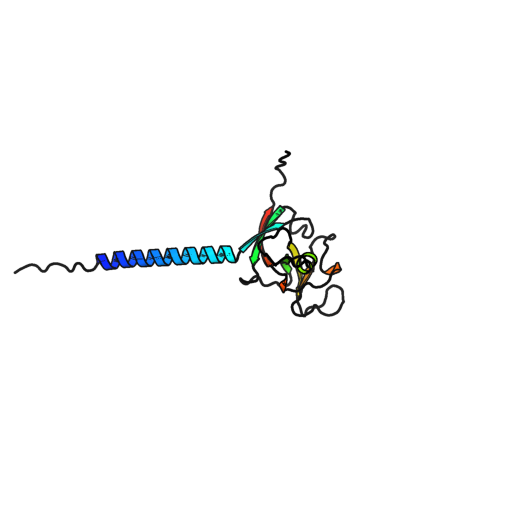-5.047 7.950 1.00 92.06 65 ARG A C 1
ATOM 468 O O . ARG A 1 65 ? -4.597 -5.800 7.661 1.00 92.06 65 ARG A O 1
ATOM 475 N N . ARG A 1 66 ? -3.270 -4.850 9.214 1.00 89.06 66 ARG A N 1
ATOM 476 C CA . ARG A 1 66 ? -3.828 -5.558 10.387 1.00 89.06 66 ARG A CA 1
ATOM 477 C C . ARG A 1 66 ? -5.325 -5.302 10.632 1.00 89.06 66 ARG A C 1
ATOM 479 O O . ARG A 1 66 ? -5.952 -6.066 11.350 1.00 89.06 66 ARG A O 1
ATOM 486 N N . PHE A 1 67 ? -5.888 -4.252 10.030 1.00 89.75 67 PHE A N 1
ATOM 487 C CA . PHE A 1 67 ? -7.303 -3.879 10.130 1.00 89.75 67 PHE A CA 1
ATOM 488 C C . PHE A 1 67 ? -8.081 -4.139 8.828 1.00 89.75 67 PHE A C 1
ATOM 490 O O . PHE A 1 67 ? -9.117 -3.530 8.586 1.00 89.75 67 PHE A O 1
ATOM 497 N N . GLY A 1 68 ? -7.588 -5.039 7.969 1.00 86.31 68 GLY A N 1
ATOM 498 C CA . GLY A 1 68 ? -8.288 -5.447 6.747 1.00 86.31 68 GLY A CA 1
ATOM 499 C C . GLY A 1 68 ? -7.824 -4.746 5.469 1.00 86.31 68 GLY A C 1
ATOM 500 O O . GLY A 1 68 ? -8.405 -4.984 4.411 1.00 86.31 68 GLY A O 1
ATOM 501 N N . GLY A 1 69 ? -6.755 -3.943 5.525 1.00 85.69 69 GLY A N 1
ATOM 502 C CA . GLY A 1 69 ? -6.077 -3.401 4.344 1.00 85.69 69 GLY A CA 1
ATOM 503 C C . GLY A 1 69 ? -5.411 -4.503 3.513 1.00 85.69 69 GLY A C 1
ATOM 504 O O . GLY A 1 69 ? -4.206 -4.724 3.616 1.00 85.69 69 GLY A O 1
ATOM 505 N N . ARG A 1 70 ? -6.197 -5.231 2.713 1.00 90.06 70 ARG A N 1
ATOM 506 C CA . ARG A 1 70 ? -5.726 -6.324 1.849 1.00 90.06 70 ARG A CA 1
ATOM 507 C C . ARG A 1 70 ? -5.403 -5.791 0.459 1.00 90.06 70 ARG A C 1
ATOM 509 O O . ARG A 1 70 ? -6.282 -5.255 -0.213 1.00 90.06 70 ARG A O 1
ATOM 516 N N . ALA A 1 71 ? -4.160 -5.979 0.028 1.00 93.75 71 ALA A N 1
ATOM 517 C CA . ALA A 1 71 ? -3.734 -5.653 -1.325 1.00 93.75 71 ALA A CA 1
ATOM 518 C C . ALA A 1 71 ? -4.509 -6.482 -2.361 1.00 93.75 71 ALA A C 1
ATOM 520 O O . ALA A 1 71 ? -4.696 -7.690 -2.203 1.00 93.75 71 ALA A O 1
ATOM 521 N N . ARG A 1 72 ? -4.949 -5.819 -3.429 1.00 95.81 72 ARG A N 1
ATOM 522 C CA . ARG A 1 72 ? -5.521 -6.429 -4.631 1.00 95.81 72 ARG A CA 1
ATOM 523 C C . ARG A 1 72 ? -4.820 -5.845 -5.848 1.00 95.81 72 ARG A C 1
ATOM 525 O O . ARG A 1 72 ? -4.218 -4.776 -5.760 1.00 95.81 72 ARG A O 1
ATOM 532 N N . ARG A 1 73 ? -4.934 -6.509 -6.997 1.00 96.31 73 ARG A N 1
ATOM 533 C CA . ARG A 1 73 ? -4.505 -5.924 -8.272 1.00 96.31 73 ARG A CA 1
ATOM 534 C C . ARG A 1 73 ? -5.152 -4.544 -8.451 1.00 96.31 73 ARG A C 1
ATOM 536 O O . ARG A 1 73 ? -6.349 -4.383 -8.230 1.00 96.31 73 ARG A O 1
ATOM 543 N N . GLY A 1 74 ? -4.340 -3.551 -8.794 1.00 96.50 74 GLY A N 1
ATOM 544 C CA . GLY A 1 74 ? -4.732 -2.152 -8.942 1.00 96.50 74 GLY A CA 1
ATOM 545 C C . GLY A 1 74 ? -4.720 -1.326 -7.651 1.00 96.50 74 GLY A C 1
ATOM 546 O O . GLY A 1 74 ? -4.753 -0.099 -7.745 1.00 96.50 74 GLY A O 1
ATOM 547 N N . SER A 1 75 ? -4.633 -1.940 -6.464 1.00 97.50 75 SER A N 1
ATOM 548 C CA . SER A 1 75 ? -4.529 -1.204 -5.197 1.00 97.50 75 SER A CA 1
ATOM 549 C C . SER A 1 75 ? -3.272 -0.340 -5.164 1.00 97.50 75 SER A C 1
ATOM 551 O O . SER A 1 75 ? -2.193 -0.810 -5.516 1.00 97.50 75 SER A O 1
ATOM 553 N N . ILE A 1 76 ? -3.389 0.893 -4.673 1.00 97.38 76 ILE A N 1
ATOM 554 C CA . ILE A 1 76 ? -2.220 1.678 -4.270 1.00 97.38 76 ILE A CA 1
ATOM 555 C C . ILE A 1 76 ? -1.893 1.286 -2.831 1.00 97.38 76 ILE A C 1
ATOM 557 O O . ILE A 1 76 ? -2.769 1.275 -1.965 1.00 97.38 76 ILE A O 1
ATOM 561 N N . VAL A 1 77 ? -0.646 0.918 -2.586 1.00 96.44 77 VAL A N 1
ATOM 562 C CA . VAL A 1 77 ? -0.166 0.403 -1.308 1.00 96.44 77 VAL A CA 1
ATOM 563 C C . VAL A 1 77 ? 0.965 1.259 -0.781 1.00 96.44 77 VAL A C 1
ATOM 565 O O . VAL A 1 77 ? 1.733 1.837 -1.549 1.00 96.44 77 VAL A O 1
ATOM 568 N N . VAL A 1 78 ? 1.057 1.310 0.542 1.00 94.00 78 VAL A N 1
ATOM 569 C CA . VAL A 1 78 ? 2.192 1.887 1.252 1.00 94.00 78 VAL A CA 1
ATOM 570 C C . VAL A 1 78 ? 2.976 0.739 1.865 1.00 94.00 78 VAL A C 1
ATOM 572 O O . VAL A 1 78 ? 2.415 -0.064 2.617 1.00 94.00 78 VAL A O 1
ATOM 575 N N . MET A 1 79 ? 4.255 0.638 1.522 1.00 91.19 79 MET A N 1
ATOM 576 C CA . MET A 1 79 ? 5.119 -0.459 1.952 1.00 91.19 79 MET A CA 1
ATOM 577 C C . MET A 1 79 ? 6.426 0.063 2.528 1.00 91.19 79 MET A C 1
ATOM 579 O O . MET A 1 79 ? 6.879 1.142 2.161 1.00 91.19 79 MET A O 1
ATOM 583 N N . LEU A 1 80 ? 7.045 -0.700 3.420 1.00 87.00 80 LEU A N 1
ATOM 584 C CA . LEU A 1 80 ? 8.406 -0.414 3.850 1.00 87.00 80 LEU A CA 1
ATOM 585 C C . LEU A 1 80 ? 9.376 -0.678 2.688 1.00 87.00 80 LEU A C 1
ATOM 587 O O . LEU A 1 80 ? 9.217 -1.654 1.953 1.00 87.00 80 LEU A O 1
ATOM 591 N N . SER A 1 81 ? 10.373 0.191 2.515 1.00 78.31 81 SER A N 1
ATOM 592 C CA . SER A 1 81 ? 11.440 -0.047 1.540 1.00 78.31 81 SER A CA 1
ATOM 593 C C . SER A 1 81 ? 12.240 -1.309 1.911 1.00 78.31 81 SER A C 1
ATOM 595 O O . SER A 1 81 ? 12.682 -1.398 3.059 1.00 78.31 81 SER A O 1
ATOM 597 N N . PRO A 1 82 ? 12.486 -2.256 0.980 1.00 71.75 82 PRO A N 1
ATOM 598 C CA . PRO A 1 82 ? 13.306 -3.444 1.245 1.00 71.75 82 PRO A CA 1
ATOM 599 C C . PRO A 1 82 ? 14.701 -3.101 1.773 1.00 71.75 82 PRO A C 1
ATOM 601 O O . PRO A 1 82 ? 15.139 -3.680 2.760 1.00 71.75 82 PRO A O 1
ATOM 604 N N . ALA A 1 83 ? 15.340 -2.069 1.211 1.00 71.88 83 ALA A N 1
ATOM 605 C CA . ALA A 1 83 ? 16.646 -1.592 1.670 1.00 71.88 83 ALA A CA 1
ATOM 606 C C . ALA A 1 83 ? 16.626 -1.115 3.137 1.00 71.88 83 ALA A C 1
ATOM 608 O O . ALA A 1 83 ? 17.623 -1.214 3.844 1.00 71.88 83 ALA A O 1
ATOM 609 N N 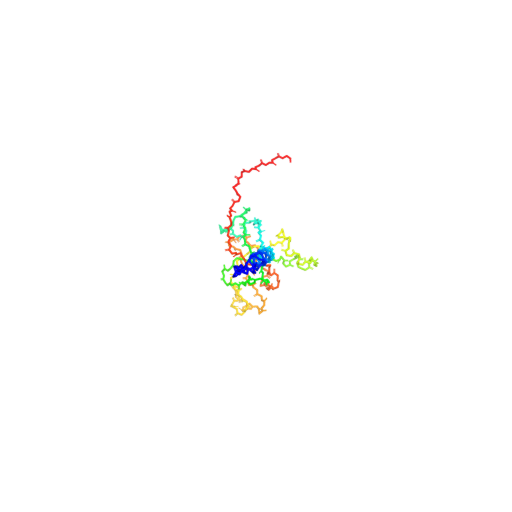. MET A 1 84 ? 15.486 -0.600 3.614 1.00 64.44 84 MET A N 1
ATOM 610 C CA . MET A 1 84 ? 15.313 -0.207 5.018 1.00 64.44 84 MET A CA 1
ATOM 611 C C . MET A 1 84 ? 14.970 -1.402 5.915 1.00 64.44 84 MET A C 1
ATOM 613 O O . MET A 1 84 ? 15.374 -1.409 7.076 1.00 64.44 84 MET A O 1
ATOM 617 N N . ALA A 1 85 ? 14.244 -2.398 5.394 1.00 64.44 85 ALA A N 1
ATOM 618 C CA . ALA A 1 85 ? 13.940 -3.634 6.115 1.00 64.44 85 ALA A CA 1
ATOM 619 C C . ALA A 1 85 ? 15.218 -4.446 6.397 1.00 64.44 85 ALA A C 1
ATOM 621 O O . ALA A 1 85 ? 15.404 -4.933 7.509 1.00 64.44 85 ALA A O 1
ATOM 622 N N . GLU A 1 86 ? 16.133 -4.518 5.427 1.00 66.38 86 GLU A N 1
ATOM 623 C CA . GLU A 1 86 ? 17.436 -5.179 5.586 1.00 66.38 86 GLU A CA 1
ATOM 624 C C . GLU A 1 86 ? 18.358 -4.462 6.580 1.00 66.38 86 GLU A C 1
ATOM 626 O O . GLU A 1 86 ? 19.146 -5.103 7.270 1.00 66.38 86 GLU A O 1
ATOM 631 N N . ALA A 1 87 ? 18.218 -3.142 6.734 1.00 63.72 87 ALA A N 1
ATOM 632 C CA . ALA A 1 87 ? 18.988 -2.351 7.694 1.00 63.72 87 ALA A CA 1
ATOM 633 C C . ALA A 1 87 ? 18.578 -2.576 9.169 1.00 63.72 87 ALA A C 1
ATOM 635 O O . ALA A 1 87 ? 19.027 -1.839 10.047 1.00 63.72 87 ALA A O 1
ATOM 636 N N . GLY A 1 88 ? 17.702 -3.549 9.458 1.00 55.47 88 GLY A N 1
ATOM 637 C CA . GLY A 1 88 ? 17.255 -3.874 10.817 1.00 55.47 88 GLY A CA 1
ATOM 638 C C . GLY A 1 88 ? 16.437 -2.762 11.476 1.00 55.47 88 GLY A C 1
ATOM 639 O O . GLY A 1 88 ? 16.240 -2.769 12.691 1.00 55.47 88 GLY A O 1
ATOM 640 N N . VAL A 1 89 ? 15.966 -1.788 10.691 1.00 56.38 89 VAL A N 1
ATOM 641 C CA . VAL A 1 89 ? 15.054 -0.760 11.179 1.00 56.38 89 VAL A CA 1
ATOM 642 C C . VAL A 1 89 ? 13.743 -1.469 11.473 1.00 56.38 89 VAL A C 1
ATOM 644 O O . VAL A 1 89 ? 13.068 -1.919 10.545 1.00 56.38 89 VAL A O 1
ATOM 647 N N . GLU A 1 90 ? 13.397 -1.587 12.760 1.00 53.53 90 GLU A N 1
ATOM 648 C CA . GLU A 1 90 ? 12.101 -2.126 13.164 1.00 53.53 90 GLU A CA 1
ATOM 649 C C . GLU A 1 90 ? 11.006 -1.485 12.316 1.00 53.53 90 GLU A C 1
ATOM 651 O O . GLU A 1 90 ? 11.052 -0.282 12.032 1.00 53.53 90 GLU A O 1
ATOM 656 N N . ILE A 1 91 ? 10.022 -2.300 11.922 1.00 52.41 91 ILE A N 1
ATOM 657 C CA . ILE A 1 91 ? 8.824 -1.878 11.198 1.00 52.41 91 ILE A CA 1
ATOM 658 C C . ILE A 1 91 ? 7.995 -0.985 12.132 1.00 52.41 91 ILE A C 1
ATOM 660 O O . ILE A 1 91 ? 6.903 -1.326 12.586 1.00 52.41 91 ILE A O 1
ATOM 664 N N . ALA A 1 92 ? 8.506 0.203 12.431 1.00 52.00 92 ALA A N 1
ATOM 665 C CA . ALA A 1 92 ? 7.762 1.296 12.989 1.00 52.00 92 ALA A CA 1
ATOM 666 C C . ALA A 1 92 ? 6.891 1.797 11.842 1.00 52.00 92 ALA A C 1
ATOM 668 O O . ALA A 1 92 ? 7.198 2.781 11.171 1.00 52.00 92 ALA A O 1
ATOM 669 N N . ALA A 1 93 ? 5.768 1.105 11.634 1.00 51.66 93 ALA A N 1
ATOM 670 C CA . ALA A 1 93 ? 4.680 1.479 10.730 1.00 51.66 93 ALA A CA 1
ATOM 671 C C . ALA A 1 93 ? 4.161 2.919 10.955 1.00 51.66 93 ALA A C 1
ATOM 673 O O . ALA A 1 93 ? 3.280 3.378 10.233 1.00 51.66 93 ALA A O 1
ATOM 674 N N . ASP A 1 94 ? 4.681 3.596 11.980 1.00 54.50 94 ASP A N 1
ATOM 675 C CA . ASP A 1 94 ? 4.388 4.956 12.407 1.00 54.50 94 ASP A CA 1
ATOM 676 C C . ASP A 1 94 ? 5.368 6.018 11.874 1.00 54.50 94 ASP A C 1
ATOM 678 O O . ASP A 1 94 ? 5.185 7.200 12.144 1.00 54.50 94 ASP A O 1
ATOM 682 N N . ARG A 1 95 ? 6.398 5.629 11.107 1.00 58.88 95 ARG A N 1
ATOM 683 C CA . ARG A 1 95 ? 7.332 6.551 10.431 1.00 58.88 95 ARG A CA 1
ATOM 684 C C . ARG A 1 95 ? 7.181 6.432 8.904 1.00 58.88 95 ARG A C 1
ATOM 686 O O . ARG A 1 95 ? 8.029 5.822 8.248 1.00 58.88 95 ARG A O 1
ATOM 693 N N . PRO A 1 96 ? 6.106 6.985 8.312 1.00 56.56 96 PRO A N 1
ATOM 694 C CA . PRO A 1 96 ? 5.819 6.855 6.881 1.00 56.56 96 PRO A CA 1
ATOM 695 C C . PRO A 1 96 ? 6.858 7.537 5.976 1.00 56.56 96 PRO A C 1
ATOM 697 O O . PRO A 1 96 ? 6.906 7.233 4.788 1.00 56.56 96 PRO A O 1
ATOM 700 N N . GLU A 1 97 ? 7.733 8.378 6.536 1.00 59.56 97 GLU A N 1
ATOM 701 C CA . GLU A 1 97 ? 8.878 9.020 5.863 1.00 59.56 97 GLU A CA 1
ATOM 702 C C . GLU A 1 97 ? 9.808 8.021 5.131 1.00 59.56 97 GLU A C 1
ATOM 704 O O . GLU A 1 97 ? 10.591 8.412 4.275 1.00 59.56 97 GLU A O 1
ATOM 709 N N . ARG A 1 98 ? 9.767 6.726 5.487 1.00 69.50 98 ARG A N 1
ATOM 710 C CA . ARG A 1 98 ? 10.603 5.654 4.901 1.00 69.50 98 ARG A CA 1
ATOM 711 C C . ARG A 1 98 ? 9.806 4.644 4.075 1.00 69.50 98 ARG A C 1
ATOM 713 O O . ARG A 1 98 ? 10.217 3.490 3.917 1.00 69.50 98 ARG A O 1
ATOM 720 N N . SER A 1 99 ? 8.634 5.051 3.603 1.00 83.56 99 SER A N 1
ATOM 721 C CA . SER A 1 99 ? 7.711 4.180 2.885 1.00 83.56 99 SER A CA 1
ATOM 722 C C . SER A 1 99 ? 7.710 4.429 1.378 1.00 83.56 99 SER A C 1
ATOM 724 O O . SER A 1 99 ? 7.959 5.528 0.896 1.00 83.56 99 SER A O 1
ATOM 726 N N . LEU A 1 100 ? 7.422 3.372 0.626 1.00 89.38 100 LEU A N 1
ATOM 727 C CA . LEU A 1 100 ? 7.198 3.396 -0.809 1.00 89.38 100 LEU A CA 1
ATOM 728 C C . LEU A 1 100 ? 5.693 3.395 -1.067 1.00 89.38 100 LEU A C 1
ATOM 730 O O . LEU A 1 100 ? 4.980 2.510 -0.587 1.00 89.38 100 LEU A O 1
ATOM 734 N N . VAL A 1 101 ? 5.222 4.352 -1.864 1.00 94.06 101 VAL A N 1
ATOM 735 C CA . VAL A 1 101 ? 3.846 4.375 -2.373 1.00 94.06 101 VAL A CA 1
ATOM 736 C C . VAL A 1 101 ? 3.859 3.876 -3.808 1.00 94.06 101 VAL A C 1
ATOM 738 O O . VAL A 1 101 ? 4.475 4.504 -4.665 1.00 94.06 101 VAL A O 1
ATOM 741 N N . LYS A 1 102 ? 3.222 2.731 -4.065 1.00 96.31 102 LYS A N 1
ATOM 742 C CA . LYS A 1 102 ? 3.246 2.049 -5.371 1.00 96.31 102 LYS A CA 1
ATOM 743 C C . LYS A 1 102 ? 1.902 1.395 -5.678 1.00 96.31 102 LYS A C 1
ATOM 745 O O . LYS A 1 102 ? 1.089 1.199 -4.776 1.00 96.31 102 LYS A O 1
ATOM 750 N N . ARG A 1 103 ? 1.658 1.019 -6.933 1.00 97.81 103 ARG A N 1
ATOM 751 C CA . ARG A 1 103 ? 0.468 0.274 -7.353 1.00 97.81 103 ARG A CA 1
ATOM 752 C C . ARG A 1 103 ? 0.764 -1.212 -7.478 1.00 97.81 103 ARG A C 1
ATOM 754 O O . ARG A 1 103 ? 1.719 -1.607 -8.128 1.00 97.81 103 ARG A O 1
ATOM 761 N N . VAL A 1 104 ? -0.094 -2.050 -6.916 1.00 97.88 104 VAL A N 1
ATOM 762 C CA . VAL A 1 104 ? -0.016 -3.504 -7.078 1.00 97.88 104 VAL A CA 1
ATOM 763 C C . VAL A 1 104 ? -0.430 -3.875 -8.496 1.00 97.88 104 VAL A C 1
ATOM 765 O O . VAL A 1 104 ? -1.568 -3.624 -8.896 1.00 97.88 104 VAL A O 1
ATOM 768 N N . THR A 1 105 ? 0.461 -4.508 -9.249 1.00 97.69 105 THR A N 1
ATOM 769 C CA . THR A 1 105 ? 0.166 -5.006 -10.598 1.00 97.69 105 THR A CA 1
ATOM 770 C C . THR A 1 105 ? -0.008 -6.514 -10.638 1.00 97.69 105 THR A C 1
ATOM 772 O O . THR A 1 105 ? -0.762 -6.980 -11.484 1.00 97.69 105 THR A O 1
ATOM 775 N N . ALA A 1 106 ? 0.592 -7.271 -9.716 1.00 97.44 106 ALA A N 1
ATOM 776 C CA . ALA A 1 106 ? 0.391 -8.714 -9.597 1.00 97.44 106 ALA A CA 1
ATOM 777 C C . ALA A 1 106 ? 0.505 -9.184 -8.134 1.00 97.44 106 ALA A C 1
ATOM 779 O O . ALA A 1 106 ? 1.219 -8.585 -7.326 1.00 97.44 106 ALA A O 1
ATOM 780 N N . LEU A 1 107 ? -0.234 -10.236 -7.787 1.00 97.75 107 LEU A N 1
ATOM 781 C CA . LEU A 1 107 ? -0.218 -10.898 -6.480 1.00 97.75 107 LEU A CA 1
ATOM 782 C C . LEU A 1 107 ? 0.547 -12.223 -6.563 1.00 97.75 107 LEU A C 1
ATOM 784 O O . LEU A 1 107 ? 0.724 -12.764 -7.648 1.00 97.75 107 LEU A O 1
ATOM 788 N N . GLY A 1 108 ? 0.953 -12.784 -5.423 1.00 96.94 108 GLY A N 1
ATOM 789 C CA . GLY A 1 108 ? 1.502 -14.140 -5.382 1.00 96.94 108 GLY A CA 1
ATOM 790 C C . GLY A 1 108 ? 0.579 -15.158 -6.061 1.00 96.94 108 GLY A C 1
ATOM 791 O O . GLY A 1 108 ? -0.604 -15.236 -5.729 1.00 96.94 108 GLY A O 1
ATOM 792 N N . GLY A 1 109 ? 1.129 -15.920 -7.006 1.00 96.88 109 GLY A N 1
ATOM 793 C CA . GLY A 1 109 ? 0.393 -16.843 -7.875 1.00 96.88 109 GLY A CA 1
ATOM 794 C C . GLY A 1 109 ? 0.021 -16.275 -9.251 1.00 96.88 109 GLY A C 1
ATOM 795 O O . GLY A 1 109 ? -0.282 -17.052 -10.153 1.00 96.88 109 GLY A O 1
ATOM 796 N N . ASP A 1 110 ? 0.092 -14.958 -9.450 1.00 97.44 110 ASP A N 1
ATOM 797 C CA . ASP A 1 110 ? -0.105 -14.337 -10.763 1.00 97.44 110 ASP A CA 1
ATOM 798 C C . ASP A 1 110 ? 1.167 -14.449 -11.633 1.00 97.44 110 ASP A C 1
ATOM 800 O O . ASP A 1 110 ? 2.274 -14.555 -11.097 1.00 97.44 110 ASP A O 1
ATOM 804 N N . PRO A 1 111 ? 1.057 -14.333 -12.971 1.00 97.06 111 PRO A N 1
ATOM 805 C CA . PRO A 1 111 ? 2.220 -14.178 -13.845 1.00 97.06 111 PRO A CA 1
ATOM 806 C C . PRO A 1 111 ? 3.077 -12.962 -13.467 1.00 97.06 111 PRO A C 1
ATOM 808 O O . PRO A 1 111 ? 2.543 -11.866 -13.268 1.00 97.06 111 PRO A O 1
ATOM 811 N N . ASP A 1 112 ? 4.401 -13.142 -13.397 1.00 95.25 112 ASP A N 1
ATOM 812 C CA . ASP A 1 112 ? 5.354 -12.045 -13.200 1.00 95.25 112 ASP A CA 1
ATOM 813 C C . ASP A 1 112 ? 5.343 -11.144 -14.451 1.00 95.25 112 ASP A C 1
ATOM 815 O O . ASP A 1 112 ? 5.668 -11.621 -15.545 1.00 95.25 112 ASP A O 1
ATOM 819 N N . PRO A 1 113 ? 5.008 -9.845 -14.325 1.00 93.88 113 PRO A N 1
ATOM 820 C CA . PRO A 1 113 ? 4.979 -8.908 -15.449 1.00 93.88 113 PRO A CA 1
ATOM 821 C C . PRO A 1 113 ? 6.289 -8.779 -16.240 1.00 93.88 113 PRO A C 1
ATOM 823 O O . PRO A 1 113 ? 6.265 -8.278 -17.359 1.00 93.88 113 PRO A O 1
ATOM 826 N N . ARG A 1 114 ? 7.428 -9.212 -15.689 1.00 93.62 114 ARG A N 1
ATOM 827 C CA . ARG A 1 114 ? 8.733 -9.225 -16.372 1.00 93.62 114 ARG A CA 1
ATOM 828 C C . ARG A 1 114 ? 8.949 -10.466 -17.243 1.00 93.62 114 ARG A C 1
ATOM 830 O O . ARG A 1 114 ? 9.977 -10.564 -17.900 1.00 93.62 114 ARG A O 1
ATOM 837 N N . GLY A 1 115 ? 8.028 -11.432 -17.219 1.00 89.94 115 GLY A N 1
ATOM 838 C CA . GLY A 1 115 ? 8.167 -12.707 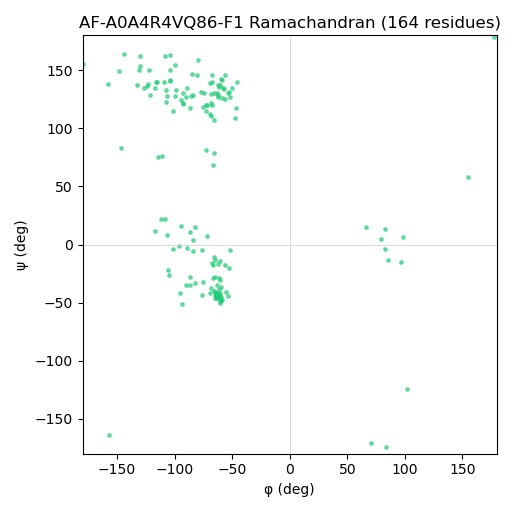-17.930 1.00 89.94 115 GLY A CA 1
ATOM 839 C C . GLY A 1 115 ? 9.000 -13.760 -17.189 1.00 89.94 115 GLY A C 1
ATOM 840 O O . GLY A 1 115 ? 9.369 -14.768 -17.780 1.00 89.94 115 GLY A O 1
ATOM 841 N N . GLY A 1 116 ? 9.280 -13.561 -15.896 1.00 84.75 116 GLY A N 1
ATOM 842 C CA . GLY A 1 116 ? 10.103 -14.455 -15.065 1.00 84.75 116 GLY A CA 1
ATOM 843 C C . GLY A 1 116 ? 9.379 -15.674 -14.473 1.00 84.75 116 GLY A C 1
ATOM 844 O O . GLY A 1 116 ? 9.888 -16.278 -13.533 1.00 84.75 116 GLY A O 1
ATOM 845 N N . GLY A 1 117 ? 8.186 -16.019 -14.968 1.00 93.62 117 GLY A N 1
ATOM 846 C CA . GLY A 1 117 ? 7.344 -17.084 -14.417 1.00 93.62 117 GLY A CA 1
ATOM 847 C C . GLY A 1 117 ? 6.191 -16.539 -13.573 1.00 93.62 117 GLY A C 1
ATOM 848 O O . GLY A 1 117 ? 5.385 -15.750 -14.064 1.00 93.62 117 GLY A O 1
ATOM 849 N N . ILE A 1 118 ? 6.089 -16.985 -12.321 1.00 97.19 118 ILE A N 1
ATOM 850 C CA . ILE A 1 118 ? 4.987 -16.664 -11.402 1.00 97.19 118 ILE A CA 1
ATOM 851 C C . ILE A 1 118 ? 5.520 -15.857 -10.217 1.00 97.19 118 ILE A C 1
ATOM 853 O O . ILE A 1 118 ? 6.584 -16.161 -9.676 1.00 97.19 118 ILE A O 1
ATOM 857 N N . VAL A 1 119 ? 4.765 -14.849 -9.780 1.00 97.50 119 VAL A N 1
ATOM 858 C CA . VAL A 1 119 ? 5.064 -14.096 -8.558 1.00 97.50 119 VAL A CA 1
ATOM 859 C C . VAL A 1 119 ? 5.000 -15.048 -7.355 1.00 97.50 119 VAL A C 1
ATOM 861 O O . VAL A 1 119 ? 3.972 -15.708 -7.173 1.00 97.50 119 VAL A O 1
ATOM 864 N N . PRO A 1 120 ? 6.039 -15.120 -6.500 1.00 96.94 120 PRO A N 1
ATOM 865 C CA . PRO A 1 120 ? 6.047 -16.027 -5.357 1.00 96.94 120 PRO A CA 1
ATOM 866 C C . PRO A 1 120 ? 4.848 -15.833 -4.423 1.00 96.94 120 PRO A C 1
ATOM 868 O O . PRO A 1 120 ? 4.359 -14.718 -4.214 1.00 96.94 120 PRO A O 1
ATOM 871 N N . ALA A 1 121 ? 4.377 -16.931 -3.831 1.00 96.06 121 ALA A N 1
ATOM 872 C CA . ALA A 1 121 ? 3.330 -16.877 -2.819 1.00 96.06 121 ALA A CA 1
ATOM 873 C C . ALA A 1 121 ? 3.772 -15.986 -1.647 1.00 96.06 121 ALA A C 1
ATOM 875 O O . ALA A 1 121 ? 4.899 -16.078 -1.172 1.00 96.06 121 ALA A O 1
ATOM 876 N N . GLY A 1 122 ? 2.878 -15.110 -1.184 1.00 94.75 122 GLY A N 1
ATOM 877 C CA . GLY A 1 122 ? 3.207 -14.147 -0.131 1.00 94.75 122 GLY A CA 1
ATOM 878 C C . GLY A 1 122 ? 3.989 -12.919 -0.607 1.00 94.75 122 GLY A C 1
ATOM 879 O O . GLY A 1 122 ? 4.319 -12.084 0.229 1.00 94.75 122 GLY A O 1
ATOM 880 N N . SER A 1 123 ? 4.226 -12.754 -1.911 1.00 95.81 123 SER A N 1
ATOM 881 C CA . SER A 1 123 ? 4.835 -11.553 -2.492 1.00 95.81 123 SER A CA 1
ATOM 882 C C . SER A 1 123 ? 3.831 -10.716 -3.291 1.00 95.81 123 SER A C 1
ATOM 884 O O . SER A 1 123 ? 2.752 -11.172 -3.677 1.00 95.81 123 SER A O 1
ATOM 886 N N . LEU A 1 124 ? 4.193 -9.459 -3.530 1.00 96.62 124 LEU A N 1
ATOM 887 C CA . LEU A 1 124 ? 3.471 -8.499 -4.354 1.00 96.62 124 LEU A CA 1
ATOM 888 C C . LEU A 1 124 ? 4.408 -7.972 -5.437 1.00 96.62 124 LEU A C 1
ATOM 890 O O . LEU A 1 124 ? 5.543 -7.597 -5.149 1.00 96.62 124 LEU A O 1
ATOM 894 N N . PHE A 1 125 ? 3.913 -7.880 -6.665 1.00 96.94 125 PHE A N 1
ATOM 895 C CA . PHE A 1 125 ? 4.559 -7.094 -7.705 1.00 96.94 125 PHE A CA 1
ATOM 896 C C . PHE A 1 125 ? 3.952 -5.696 -7.702 1.00 96.94 125 PHE A C 1
ATOM 898 O O . PHE A 1 125 ? 2.738 -5.536 -7.876 1.00 96.94 125 PHE A O 1
ATOM 905 N N . ILE A 1 126 ? 4.790 -4.687 -7.492 1.00 97.00 126 ILE A N 1
ATOM 906 C CA . ILE A 1 126 ? 4.366 -3.296 -7.376 1.00 97.00 126 ILE A CA 1
ATOM 907 C C . ILE A 1 126 ? 5.081 -2.414 -8.396 1.00 97.00 126 ILE A C 1
ATOM 909 O O . ILE A 1 126 ? 6.279 -2.540 -8.607 1.00 97.00 126 ILE A O 1
ATOM 913 N N . VAL A 1 127 ? 4.347 -1.501 -9.016 1.00 96.94 127 VAL A N 1
ATOM 914 C CA . VAL A 1 127 ? 4.837 -0.578 -10.041 1.00 96.94 127 VAL A CA 1
ATOM 915 C C . VAL A 1 127 ? 4.350 0.821 -9.705 1.00 96.94 127 VAL A C 1
ATOM 917 O O . VAL A 1 127 ? 3.216 0.998 -9.265 1.00 96.94 127 VAL A O 1
ATOM 920 N N . GLY A 1 128 ? 5.211 1.821 -9.849 1.00 96.00 128 GLY A N 1
ATOM 921 C CA . GLY A 1 128 ? 4.771 3.210 -9.798 1.00 96.00 128 GLY A CA 1
ATOM 922 C C . GLY A 1 128 ? 4.179 3.631 -11.138 1.00 96.00 128 GLY A C 1
ATOM 923 O O . GLY A 1 128 ? 4.640 3.195 -12.188 1.00 96.00 128 GLY A O 1
ATOM 924 N N . ASP A 1 129 ? 3.167 4.493 -11.104 1.00 95.94 129 ASP A N 1
ATOM 925 C CA . ASP A 1 129 ? 2.483 4.964 -12.316 1.00 95.94 129 ASP A CA 1
ATOM 926 C C . ASP A 1 129 ? 3.378 5.848 -13.214 1.00 95.94 129 ASP A C 1
ATOM 928 O O . ASP A 1 129 ? 3.074 6.042 -14.390 1.00 95.94 129 ASP A O 1
ATOM 932 N N . SER A 1 130 ? 4.495 6.355 -12.683 1.00 93.50 130 SER A N 1
ATOM 933 C CA . SER A 1 130 ? 5.479 7.137 -13.435 1.00 93.50 130 SER A CA 1
ATOM 934 C C . SER A 1 130 ? 6.495 6.261 -14.173 1.00 93.50 130 SER A C 1
ATOM 936 O O . SER A 1 130 ? 6.953 5.226 -13.676 1.00 93.50 130 SER A O 1
ATOM 938 N N . ALA A 1 131 ? 6.933 6.736 -15.343 1.00 88.25 131 ALA A N 1
ATOM 939 C CA . ALA A 1 131 ? 7.984 6.103 -16.139 1.00 88.25 131 ALA A CA 1
ATOM 940 C C . ALA A 1 131 ? 9.336 6.026 -15.405 1.00 88.25 131 ALA A C 1
ATOM 942 O O . ALA A 1 131 ? 10.087 5.085 -15.627 1.00 88.25 131 ALA A O 1
ATOM 943 N N . TYR A 1 132 ? 9.614 6.968 -14.498 1.00 86.56 132 TYR A N 1
ATOM 944 C CA . TYR A 1 132 ? 10.864 7.043 -13.726 1.00 86.56 132 TYR A CA 1
ATOM 945 C C . TYR A 1 132 ? 10.766 6.357 -12.354 1.00 86.56 132 TYR A C 1
ATOM 947 O O . TYR A 1 132 ? 11.548 6.633 -11.445 1.00 86.56 132 TYR A O 1
ATOM 955 N N . SER A 1 133 ? 9.744 5.526 -12.148 1.00 90.69 133 SER A N 1
ATOM 956 C CA . SER A 1 133 ? 9.554 4.825 -10.885 1.00 90.69 133 SER A CA 1
ATOM 957 C C . SER A 1 133 ? 10.531 3.659 -10.744 1.00 90.69 133 SER A C 1
ATOM 959 O O . SER A 1 133 ? 10.409 2.675 -11.466 1.00 90.69 133 SER A O 1
ATOM 961 N N . VAL A 1 134 ? 11.379 3.725 -9.715 1.00 90.44 134 VAL A N 1
ATOM 962 C CA . VAL A 1 134 ? 12.108 2.558 -9.199 1.00 90.44 134 VAL A CA 1
ATOM 963 C C . VAL A 1 134 ? 11.129 1.664 -8.442 1.00 90.44 134 VAL A C 1
ATOM 965 O O . VAL A 1 134 ? 10.530 2.086 -7.442 1.00 90.44 134 VAL A O 1
ATOM 968 N N . ASP A 1 135 ? 10.900 0.457 -8.956 1.00 93.69 135 ASP A N 1
ATOM 969 C CA . ASP A 1 135 ? 9.895 -0.484 -8.455 1.00 93.69 135 ASP A CA 1
ATOM 970 C C . ASP A 1 135 ? 10.197 -1.957 -8.817 1.00 93.69 135 ASP A C 1
ATOM 972 O O . ASP A 1 135 ? 11.327 -2.294 -9.171 1.00 93.69 135 ASP A O 1
ATOM 976 N N . SER A 1 136 ? 9.209 -2.861 -8.713 1.00 94.81 136 SER A N 1
ATOM 977 C CA . SER A 1 136 ? 9.408 -4.303 -8.930 1.00 94.81 136 SER A CA 1
ATOM 978 C C . SER A 1 136 ? 9.899 -4.663 -10.331 1.00 94.81 136 SER A C 1
ATOM 980 O O . SER A 1 136 ? 10.377 -5.780 -10.527 1.00 94.81 136 SER A O 1
ATOM 982 N N . ARG A 1 137 ? 9.828 -3.749 -11.306 1.00 93.38 137 ARG A N 1
ATOM 983 C CA . ARG A 1 137 ? 10.486 -3.940 -12.606 1.00 93.38 137 ARG A CA 1
ATOM 984 C C . ARG A 1 137 ? 12.000 -4.099 -12.457 1.00 93.38 137 ARG A C 1
ATOM 986 O O . ARG A 1 137 ? 12.582 -4.918 -13.159 1.00 93.38 137 ARG A O 1
ATOM 993 N N . GLU A 1 138 ? 12.600 -3.378 -11.515 1.00 90.69 138 GLU A N 1
ATOM 994 C CA . GLU A 1 138 ? 14.043 -3.363 -11.269 1.00 90.69 138 GLU A CA 1
ATOM 995 C C . GLU A 1 138 ? 14.449 -4.370 -10.189 1.00 90.69 138 GLU A C 1
ATOM 997 O O . GLU A 1 138 ? 15.322 -5.202 -10.419 1.00 90.69 138 GLU A O 1
ATOM 1002 N N . PHE A 1 139 ? 13.786 -4.349 -9.027 1.00 89.44 139 PHE A N 1
ATOM 1003 C CA . PHE A 1 139 ? 14.182 -5.177 -7.875 1.00 89.44 139 PHE A CA 1
ATOM 1004 C C . PHE A 1 139 ? 13.326 -6.443 -7.674 1.00 89.44 139 PHE A C 1
ATOM 1006 O O . PHE A 1 139 ? 13.617 -7.254 -6.801 1.00 89.44 139 PHE A O 1
ATOM 1013 N N . GLY A 1 140 ? 12.274 -6.646 -8.475 1.00 93.06 140 GLY A N 1
ATOM 1014 C CA . GLY A 1 140 ? 11.388 -7.814 -8.393 1.00 93.06 140 GLY A CA 1
ATOM 1015 C C . GLY A 1 140 ? 10.261 -7.742 -7.353 1.00 93.06 140 GLY A C 1
ATOM 1016 O O . GLY A 1 140 ? 9.997 -6.688 -6.768 1.00 93.06 140 GLY A O 1
ATOM 1017 N N . PRO A 1 141 ? 9.511 -8.846 -7.167 1.00 94.50 141 PRO A N 1
ATOM 1018 C CA . PRO A 1 141 ? 8.437 -8.926 -6.187 1.00 94.50 141 PRO A CA 1
ATOM 1019 C C . PRO A 1 141 ? 8.921 -8.667 -4.761 1.00 94.50 141 PRO A C 1
ATOM 1021 O O . PRO A 1 141 ? 9.972 -9.153 -4.355 1.00 94.50 141 PRO A O 1
ATOM 1024 N N . ILE A 1 142 ? 8.106 -7.967 -3.977 1.00 92.88 142 ILE A N 1
ATOM 1025 C CA . ILE A 1 142 ? 8.391 -7.655 -2.575 1.00 92.88 142 ILE A CA 1
ATOM 1026 C C . ILE A 1 142 ? 7.546 -8.546 -1.657 1.00 92.88 142 ILE A C 1
ATOM 1028 O O . ILE A 1 142 ? 6.364 -8.749 -1.947 1.00 92.88 142 ILE A O 1
ATOM 1032 N N . PRO A 1 143 ? 8.083 -9.046 -0.530 1.00 94.00 143 PRO A N 1
ATOM 1033 C CA . PRO A 1 143 ? 7.289 -9.726 0.488 1.00 94.00 143 PRO A CA 1
ATOM 1034 C C . PRO A 1 143 ? 6.095 -8.883 0.971 1.00 94.00 143 PRO A C 1
ATOM 1036 O O . PRO A 1 143 ? 6.236 -7.726 1.372 1.00 94.00 143 PRO A O 1
ATOM 1039 N N . ALA A 1 144 ? 4.899 -9.475 0.994 1.00 92.81 144 ALA A N 1
ATOM 1040 C CA . ALA A 1 144 ? 3.667 -8.820 1.444 1.00 92.81 144 ALA A CA 1
ATOM 1041 C C . ALA A 1 144 ? 3.684 -8.467 2.943 1.00 92.81 144 ALA A C 1
ATOM 1043 O O . ALA A 1 144 ? 2.807 -7.754 3.429 1.00 92.81 144 ALA A O 1
ATOM 1044 N N . GLU A 1 145 ? 4.667 -8.961 3.694 1.00 90.44 145 GLU A N 1
ATOM 1045 C CA . GLU A 1 145 ? 4.946 -8.555 5.073 1.00 90.44 145 GLU A CA 1
ATOM 1046 C C . GLU A 1 145 ? 5.383 -7.103 5.219 1.00 90.44 145 GLU A C 1
ATOM 1048 O O . GLU A 1 145 ? 5.025 -6.475 6.213 1.00 90.44 145 GLU A O 1
ATOM 1053 N N . LEU A 1 146 ? 6.012 -6.536 4.189 1.00 90.19 146 LEU A N 1
ATOM 1054 C CA . LEU A 1 146 ? 6.403 -5.128 4.170 1.00 90.19 146 LEU A CA 1
ATOM 1055 C C . LEU A 1 146 ? 5.218 -4.184 3.908 1.00 90.19 146 LEU A C 1
ATOM 1057 O O . LEU A 1 146 ? 5.372 -2.965 3.979 1.00 90.19 146 LEU A O 1
ATOM 1061 N N . LEU A 1 147 ? 4.022 -4.716 3.628 1.00 91.88 147 LEU A N 1
ATOM 1062 C CA . LEU A 1 147 ? 2.808 -3.927 3.432 1.00 91.88 147 LEU A CA 1
ATOM 1063 C C . LEU A 1 147 ? 2.335 -3.295 4.748 1.00 91.88 147 LEU A C 1
ATOM 1065 O O . LEU A 1 147 ? 1.799 -3.976 5.628 1.00 91.88 147 LEU A O 1
ATOM 1069 N N . LEU A 1 148 ? 2.423 -1.967 4.825 1.00 91.38 148 LEU A N 1
ATOM 1070 C CA . LEU A 1 148 ? 1.887 -1.184 5.939 1.00 91.38 148 LEU A CA 1
ATOM 1071 C C . LEU A 1 148 ? 0.363 -1.053 5.831 1.00 91.38 148 LEU A C 1
ATOM 1073 O O . LEU A 1 148 ? -0.366 -1.227 6.814 1.00 91.38 148 LEU A O 1
ATOM 1077 N N . GLY A 1 149 ? -0.138 -0.792 4.623 1.00 93.94 149 GLY A N 1
ATOM 1078 C CA . GLY A 1 149 ? -1.568 -0.689 4.368 1.00 93.94 149 GLY A CA 1
ATOM 1079 C C . GLY A 1 149 ? -1.923 -0.319 2.934 1.00 93.94 149 GLY A C 1
ATOM 1080 O O . GLY A 1 149 ? -1.061 -0.105 2.082 1.00 93.94 149 GLY A O 1
ATOM 1081 N N . VAL A 1 150 ? -3.227 -0.247 2.680 1.00 96.81 150 VAL A N 1
ATOM 1082 C CA . VAL A 1 150 ? -3.802 0.061 1.366 1.00 96.81 150 VAL A CA 1
ATOM 1083 C C . VAL A 1 150 ? -4.377 1.468 1.384 1.00 96.81 150 VAL A C 1
ATOM 1085 O O . VAL A 1 150 ? -5.105 1.831 2.308 1.00 96.81 150 VAL A O 1
ATOM 1088 N N . VAL A 1 151 ? -4.074 2.253 0.357 1.00 96.12 151 VAL A N 1
ATOM 1089 C CA . VAL A 1 151 ? -4.663 3.577 0.160 1.00 96.12 151 VAL A CA 1
ATOM 1090 C C . VAL A 1 151 ? -6.143 3.416 -0.169 1.00 96.12 151 VAL A C 1
ATOM 1092 O O . VAL A 1 151 ? -6.501 2.765 -1.148 1.00 96.12 151 VAL A O 1
ATOM 1095 N N . ILE A 1 152 ? -7.000 4.030 0.642 1.00 96.06 152 ILE A N 1
ATOM 1096 C CA . ILE A 1 152 ? -8.458 3.999 0.463 1.00 96.06 152 ILE A CA 1
ATOM 1097 C C . ILE A 1 152 ? -9.011 5.322 -0.066 1.00 96.06 152 ILE A C 1
ATOM 1099 O O . ILE A 1 152 ? -10.099 5.345 -0.635 1.00 96.06 152 ILE A O 1
ATOM 1103 N N . ARG A 1 153 ? -8.286 6.434 0.121 1.00 94.69 153 ARG A N 1
ATOM 1104 C CA . ARG A 1 153 ? -8.731 7.758 -0.331 1.00 94.69 153 ARG A CA 1
ATOM 1105 C C . ARG A 1 153 ? -7.566 8.733 -0.490 1.00 94.69 153 ARG A C 1
ATOM 1107 O O . ARG A 1 153 ? -6.718 8.823 0.390 1.00 94.69 153 ARG A O 1
ATOM 1114 N N . ARG A 1 154 ? -7.575 9.528 -1.564 1.00 92.88 154 ARG A N 1
ATOM 1115 C CA . ARG A 1 154 ? -6.774 10.759 -1.688 1.00 92.88 154 ARG A CA 1
ATOM 1116 C C . ARG A 1 154 ? -7.537 11.908 -1.026 1.00 92.88 154 ARG A C 1
ATOM 1118 O O . ARG A 1 154 ? -8.724 12.081 -1.301 1.00 92.88 154 ARG A O 1
ATOM 1125 N N . MET A 1 155 ? -6.895 12.645 -0.124 1.00 85.69 155 MET A N 1
ATOM 1126 C CA . MET A 1 155 ? -7.560 13.668 0.689 1.00 85.69 155 MET A CA 1
ATOM 1127 C C . MET A 1 155 ? -7.442 15.071 0.095 1.00 85.69 155 MET A C 1
ATOM 1129 O O . MET A 1 155 ? -8.445 15.773 0.108 1.00 85.69 155 MET A O 1
ATOM 1133 N N . SER A 1 156 ? -6.278 15.475 -0.427 1.00 69.62 156 SER A N 1
ATOM 1134 C CA . SER A 1 156 ? -6.029 16.722 -1.186 1.00 69.62 156 SER A CA 1
ATOM 1135 C C . SER A 1 156 ? -4.553 16.789 -1.601 1.00 69.62 156 SER A C 1
ATOM 1137 O O . SER A 1 156 ? -3.714 16.215 -0.904 1.00 69.62 156 SER A O 1
ATOM 1139 N N . ALA A 1 157 ? -4.251 17.529 -2.673 1.00 56.53 157 ALA A N 1
ATOM 1140 C CA . ALA A 1 157 ? -2.916 18.076 -2.905 1.00 56.53 157 ALA A CA 1
ATOM 1141 C C . ALA A 1 157 ? -2.746 19.294 -1.998 1.00 56.53 157 ALA A C 1
ATOM 1143 O O . ALA A 1 157 ? -3.627 20.160 -1.964 1.00 56.53 157 ALA A O 1
ATOM 1144 N N . GLU A 1 158 ? -1.645 19.383 -1.260 1.00 55.41 158 GLU A N 1
ATOM 1145 C CA . GLU A 1 158 ? -1.235 20.681 -0.737 1.00 55.41 158 GLU A CA 1
ATOM 1146 C C . GLU A 1 158 ? -1.095 21.630 -1.941 1.00 55.41 158 GLU A C 1
ATOM 1148 O O . GLU A 1 158 ? -0.469 21.284 -2.945 1.00 55.41 158 GLU A O 1
ATOM 1153 N N . ARG A 1 159 ? -1.779 22.784 -1.919 1.00 48.59 159 ARG A N 1
ATOM 1154 C CA . ARG A 1 159 ? -1.614 23.778 -2.989 1.00 48.59 159 ARG A CA 1
ATOM 1155 C C . ARG A 1 159 ? -0.131 24.168 -3.003 1.00 48.59 159 ARG A C 1
ATOM 1157 O O . ARG A 1 159 ? 0.356 24.572 -1.948 1.00 48.59 159 ARG A O 1
ATOM 1164 N N . PRO A 1 160 ? 0.586 24.092 -4.137 1.00 45.84 160 PRO A N 1
ATOM 1165 C CA . PRO A 1 160 ? 1.951 24.591 -4.187 1.00 45.84 160 PRO A CA 1
ATOM 1166 C C . PRO A 1 160 ? 1.891 26.110 -3.995 1.00 45.84 160 PRO A C 1
ATOM 1168 O O . PRO A 1 160 ? 1.381 26.826 -4.854 1.00 45.84 160 PRO A O 1
ATOM 1171 N N . GLY A 1 161 ? 2.308 26.588 -2.819 1.00 51.06 161 GLY A N 1
ATOM 1172 C CA . GLY A 1 161 ? 2.207 28.004 -2.469 1.00 51.06 161 GLY A CA 1
ATOM 1173 C C . GLY A 1 161 ? 2.139 28.310 -0.974 1.00 51.06 161 GLY A C 1
ATOM 1174 O O . GLY A 1 161 ? 1.215 28.982 -0.531 1.00 51.06 161 GLY A O 1
ATOM 1175 N N . SER A 1 162 ? 3.136 27.888 -0.200 1.00 49.66 162 SER A N 1
ATOM 1176 C CA . SER A 1 162 ? 3.718 28.793 0.795 1.00 49.66 162 SER A CA 1
ATOM 1177 C C . SER A 1 162 ? 5.197 28.463 0.915 1.00 49.66 162 SER A C 1
ATOM 1179 O O . SER A 1 162 ? 5.624 27.689 1.771 1.00 49.66 162 SER A O 1
ATOM 1181 N N . ASP A 1 163 ? 5.963 29.036 -0.002 1.00 51.50 163 ASP A N 1
ATOM 1182 C CA . ASP A 1 163 ? 7.354 29.351 0.258 1.00 51.50 163 ASP A CA 1
ATOM 1183 C C . ASP A 1 163 ? 7.425 30.060 1.622 1.00 51.50 163 ASP A C 1
ATOM 1185 O O . ASP A 1 163 ? 6.916 31.169 1.801 1.00 51.50 163 ASP A O 1
ATOM 1189 N N . ARG A 1 164 ? 7.958 29.366 2.627 1.00 43.94 164 ARG A N 1
ATOM 1190 C CA . ARG A 1 164 ? 8.502 30.007 3.818 1.00 43.94 164 ARG A CA 1
ATOM 1191 C C . ARG A 1 164 ? 10.000 29.804 3.765 1.00 43.94 164 ARG A C 1
ATOM 1193 O O . ARG A 1 164 ? 10.551 28.990 4.496 1.00 43.94 164 ARG A O 1
ATOM 1200 N N . GLY A 1 165 ? 10.632 30.588 2.898 1.00 45.75 165 GLY A N 1
ATOM 1201 C CA . GLY A 1 165 ? 11.997 31.016 3.111 1.00 45.75 165 GLY A CA 1
ATOM 1202 C C . GLY A 1 165 ? 12.168 31.521 4.544 1.00 45.75 165 GLY A C 1
ATOM 1203 O O . GLY A 1 165 ? 11.528 32.492 4.964 1.00 45.75 165 GLY A O 1
ATOM 1204 N N . ARG A 1 166 ? 13.021 30.829 5.294 1.00 39.34 166 ARG A N 1
ATOM 1205 C CA . ARG A 1 166 ? 13.908 31.407 6.298 1.00 39.34 166 ARG A CA 1
ATOM 1206 C C . ARG A 1 166 ? 15.043 30.450 6.607 1.00 39.34 166 ARG A C 1
ATOM 1208 O O . ARG A 1 166 ? 14.752 29.249 6.778 1.00 39.34 166 ARG A O 1
#